Protein AF-A0A944RWQ3-F1 (afdb_monomer_lite)

Secondary structure (DSSP, 8-state):
-PPPPHHHHHHHHHHHHHHHHHHHHHHHHHHHHS-TTB-TTSEE--SS--TTEEEPPTT-TTPEEE--------HHHH-S-HHHHHHHHHHHHHHHHHHHHHHHHHH--

Structure (mmCIF, N/CA/C/O backbone):
data_AF-A0A944RWQ3-F1
#
_entry.id   AF-A0A944RWQ3-F1
#
loop_
_atom_site.group_PDB
_atom_site.id
_atom_site.type_symbol
_atom_site.label_atom_id
_atom_site.label_alt_id
_atom_site.label_comp_id
_atom_site.label_asym_id
_atom_site.label_entity_id
_atom_site.label_seq_id
_atom_site.pdbx_PDB_ins_code
_atom_site.Cartn_x
_atom_site.Cartn_y
_atom_site.Cartn_z
_atom_site.occupancy
_atom_site.B_iso_or_equiv
_atom_site.auth_seq_id
_atom_site.auth_comp_id
_atom_site.auth_asym_id
_atom_site.auth_atom_id
_atom_site.pdbx_PDB_model_num
ATOM 1 N N . MET A 1 1 ? -39.580 -6.428 10.794 1.00 55.66 1 MET A N 1
ATOM 2 C CA . MET A 1 1 ? -38.159 -6.025 10.716 1.00 55.66 1 MET A CA 1
ATOM 3 C C . MET A 1 1 ? -37.821 -5.274 11.990 1.00 55.66 1 MET A C 1
ATOM 5 O O . MET A 1 1 ? -38.588 -4.393 12.358 1.00 55.66 1 MET A O 1
ATOM 9 N N . ALA A 1 2 ? -36.763 -5.667 12.701 1.00 73.06 2 ALA A N 1
ATOM 10 C CA . ALA A 1 2 ? -36.334 -4.949 13.901 1.00 73.06 2 ALA A CA 1
ATOM 11 C C . ALA A 1 2 ? -35.913 -3.521 13.519 1.00 73.06 2 ALA A C 1
ATOM 13 O O . ALA A 1 2 ? -35.255 -3.332 12.495 1.00 73.06 2 ALA A O 1
ATOM 14 N N . ARG A 1 3 ? -36.324 -2.523 14.310 1.00 79.50 3 ARG A N 1
ATOM 15 C CA . ARG A 1 3 ? -35.855 -1.145 14.138 1.00 79.50 3 ARG A CA 1
ATOM 16 C C . ARG A 1 3 ? -34.363 -1.120 14.452 1.00 79.50 3 ARG A C 1
ATOM 18 O O . ARG A 1 3 ? -33.963 -1.516 15.541 1.00 79.50 3 ARG A O 1
ATOM 25 N N . ILE A 1 4 ? -33.566 -0.723 13.469 1.00 82.06 4 ILE A N 1
ATOM 26 C CA . ILE A 1 4 ? -32.130 -0.530 13.640 1.00 82.06 4 ILE A CA 1
ATOM 27 C C . ILE A 1 4 ? -31.950 0.783 14.394 1.00 82.06 4 ILE A C 1
ATOM 29 O O . ILE A 1 4 ? -32.534 1.795 14.012 1.00 82.06 4 ILE A O 1
ATOM 33 N N . ASP A 1 5 ? -31.176 0.736 15.470 1.00 92.56 5 ASP A N 1
ATOM 34 C CA . ASP A 1 5 ? -30.769 1.924 16.203 1.00 92.56 5 ASP A CA 1
ATOM 35 C C . ASP A 1 5 ? -29.816 2.760 15.325 1.00 92.56 5 ASP A C 1
ATOM 37 O O . ASP A 1 5 ? -28.763 2.247 14.922 1.00 92.56 5 ASP A O 1
ATOM 41 N N . PRO A 1 6 ? -30.184 4.005 14.972 1.00 92.88 6 PRO A N 1
ATOM 42 C CA . PRO A 1 6 ? -29.374 4.848 14.103 1.00 92.88 6 PRO A CA 1
ATOM 43 C C . PRO A 1 6 ? -27.996 5.165 14.696 1.00 92.88 6 PRO A C 1
ATOM 45 O O . PRO A 1 6 ? -27.039 5.256 13.930 1.00 92.88 6 PRO A O 1
ATOM 48 N N . GLU A 1 7 ? -27.860 5.273 16.022 1.00 93.88 7 GLU A N 1
ATOM 49 C CA . GLU A 1 7 ? -26.566 5.568 16.656 1.00 93.88 7 GLU A CA 1
ATOM 50 C C . GLU A 1 7 ? -25.611 4.378 16.531 1.00 93.88 7 GLU A C 1
ATOM 52 O O . GLU A 1 7 ? -24.490 4.522 16.044 1.00 93.88 7 GLU A O 1
ATOM 57 N N . GLN A 1 8 ? -26.081 3.169 16.852 1.00 92.69 8 GLN A N 1
ATOM 58 C CA . GLN A 1 8 ? -25.294 1.944 16.661 1.00 92.69 8 GLN A CA 1
ATOM 59 C C . GLN A 1 8 ? -24.960 1.672 15.191 1.00 92.69 8 GLN A C 1
ATOM 61 O O . GLN A 1 8 ? -23.941 1.049 14.882 1.00 92.69 8 GLN A O 1
ATOM 66 N N . LEU A 1 9 ? -25.826 2.082 14.261 1.00 93.81 9 LEU A N 1
ATOM 67 C CA . LEU A 1 9 ? -25.535 1.977 12.836 1.00 93.81 9 LEU A CA 1
ATOM 68 C C . LEU A 1 9 ? -24.410 2.936 12.434 1.00 93.81 9 LEU A C 1
ATOM 70 O O . LEU A 1 9 ? -23.499 2.520 11.716 1.00 93.81 9 LEU A O 1
ATOM 74 N N . GLN A 1 10 ? -24.451 4.177 12.921 1.00 94.62 10 GLN A N 1
ATOM 75 C CA . GLN A 1 10 ? -23.407 5.164 12.668 1.00 94.62 10 GLN A CA 1
ATOM 76 C C . GLN A 1 10 ? -22.062 4.711 13.245 1.00 94.62 10 GLN A C 1
ATOM 78 O O . GLN A 1 10 ? -21.073 4.707 12.521 1.00 94.62 10 GLN A O 1
ATOM 83 N N . GLU A 1 11 ? -22.035 4.197 14.477 1.00 94.62 11 GLU A N 1
ATOM 84 C CA . GLU A 1 11 ? -20.812 3.674 15.105 1.00 94.62 11 GLU A CA 1
ATOM 85 C C . GLU A 1 11 ? -20.149 2.572 14.255 1.00 94.62 11 GLU A C 1
ATOM 87 O O . GLU A 1 11 ? -18.928 2.525 14.078 1.00 94.62 11 GLU A O 1
ATOM 92 N N . ARG A 1 12 ? -20.957 1.683 13.664 1.00 92.12 12 ARG A N 1
ATOM 93 C CA . ARG A 1 12 ? -20.456 0.639 12.758 1.00 92.12 12 ARG A CA 1
ATOM 94 C C . ARG A 1 12 ? -19.888 1.223 11.468 1.00 92.12 12 ARG A C 1
ATOM 96 O O . ARG A 1 12 ? -18.870 0.721 10.991 1.00 92.12 12 ARG A O 1
ATOM 103 N N . PHE A 1 13 ? -20.525 2.248 10.904 1.00 96.19 13 PHE A N 1
ATOM 104 C CA . PHE A 1 13 ? -20.010 2.940 9.723 1.00 96.19 13 PHE A CA 1
ATOM 105 C C . PHE A 1 13 ? -18.720 3.699 10.014 1.00 96.19 13 PHE A C 1
ATOM 107 O O . PHE A 1 13 ? -17.795 3.625 9.206 1.00 96.19 13 PHE A O 1
ATOM 114 N N . ASP A 1 14 ? -18.616 4.352 11.167 1.00 94.81 14 ASP A N 1
ATOM 115 C CA . ASP A 1 14 ? -17.405 5.058 11.585 1.00 94.81 14 ASP A CA 1
ATOM 116 C C . ASP A 1 14 ? -16.246 4.070 11.742 1.00 94.81 14 ASP A C 1
ATOM 118 O O . ASP A 1 14 ? -15.156 4.279 11.205 1.00 94.81 14 ASP A O 1
ATOM 122 N N . ARG A 1 15 ? -16.506 2.915 12.369 1.00 90.25 15 ARG A N 1
ATOM 123 C CA . ARG A 1 15 ? -15.520 1.835 12.482 1.00 90.25 15 ARG A CA 1
ATOM 124 C C . ARG A 1 15 ? -15.081 1.298 11.118 1.00 90.25 15 ARG A C 1
ATOM 126 O O . ARG A 1 15 ? -13.888 1.093 10.905 1.00 90.25 15 ARG A O 1
ATOM 133 N N . LEU A 1 16 ? -16.018 1.052 10.200 1.00 91.38 16 LEU A N 1
ATOM 134 C CA . LEU A 1 16 ? -15.694 0.604 8.840 1.00 91.38 16 LEU A CA 1
ATOM 135 C C . LEU A 1 16 ? -14.866 1.648 8.088 1.00 91.38 16 LEU A C 1
ATOM 137 O O . LEU A 1 16 ? -13.889 1.292 7.434 1.00 91.38 16 LEU A O 1
ATOM 141 N N . SER A 1 17 ? -15.233 2.921 8.212 1.00 93.19 17 SER A N 1
ATOM 142 C CA . SER A 1 17 ? -14.534 4.034 7.567 1.00 93.19 17 SER A CA 1
ATOM 143 C C . SER A 1 17 ? -13.104 4.165 8.083 1.00 93.19 17 SER A C 1
ATOM 145 O O . SER A 1 17 ? -12.192 4.337 7.280 1.00 93.19 17 SER A O 1
ATOM 147 N N . SER A 1 18 ? -12.892 3.997 9.392 1.00 87.69 18 SER A N 1
ATOM 148 C CA . SER A 1 18 ? -11.553 3.965 9.991 1.00 87.69 18 SER A CA 1
ATOM 149 C C . SER A 1 18 ? -10.699 2.842 9.403 1.00 87.69 18 SER A C 1
ATOM 151 O O . SER A 1 18 ? -9.611 3.104 8.906 1.00 87.69 18 SER A O 1
ATOM 153 N N . ILE A 1 19 ? -11.213 1.605 9.385 1.00 83.94 19 ILE A N 1
ATOM 154 C CA . ILE A 1 19 ? -10.479 0.444 8.853 1.00 83.94 19 ILE A CA 1
ATOM 155 C C . ILE A 1 19 ? -10.113 0.664 7.380 1.00 83.94 19 ILE A C 1
ATOM 157 O O . ILE A 1 19 ? -8.979 0.427 6.974 1.00 83.94 19 ILE A O 1
ATOM 161 N N . LEU A 1 20 ? -11.066 1.130 6.569 1.00 87.56 20 LEU A N 1
ATOM 162 C CA . LEU A 1 20 ? -10.829 1.394 5.149 1.00 87.56 20 LEU A CA 1
ATOM 163 C C . LEU A 1 20 ? -9.838 2.547 4.930 1.00 87.56 20 LEU A C 1
ATOM 165 O O . LEU A 1 20 ? -9.028 2.471 4.008 1.00 87.56 20 LEU A O 1
ATOM 169 N N . GLY A 1 21 ? -9.862 3.577 5.778 1.00 88.38 21 GLY A N 1
ATOM 170 C CA . GLY A 1 21 ? -8.895 4.676 5.746 1.00 88.38 21 GLY A CA 1
ATOM 171 C C . GLY A 1 21 ? -7.462 4.215 6.024 1.00 88.38 21 GLY A C 1
ATOM 172 O O . GLY A 1 21 ? -6.538 4.586 5.292 1.00 88.38 21 GLY A O 1
ATOM 173 N N . ASP A 1 22 ? -7.284 3.349 7.021 1.00 82.81 22 ASP A N 1
ATOM 174 C CA . ASP A 1 22 ? -5.979 2.773 7.360 1.00 82.81 22 ASP A CA 1
ATOM 175 C C . ASP A 1 22 ? -5.442 1.889 6.219 1.00 82.81 22 ASP A C 1
ATOM 177 O O . ASP A 1 22 ? -4.273 2.002 5.839 1.00 82.81 22 ASP A O 1
ATOM 181 N N . ILE A 1 23 ? -6.310 1.076 5.597 1.00 81.31 23 ILE A N 1
ATOM 182 C CA . ILE A 1 23 ? -5.961 0.245 4.430 1.00 81.31 23 ILE A CA 1
ATOM 183 C C . ILE A 1 23 ? -5.426 1.103 3.280 1.00 81.31 23 ILE A C 1
ATOM 185 O O . ILE A 1 23 ? -4.384 0.775 2.708 1.00 81.31 23 ILE A O 1
ATOM 189 N N . VAL A 1 24 ? -6.129 2.185 2.925 1.00 87.31 24 VAL A N 1
ATOM 190 C CA . VAL A 1 24 ? -5.736 3.065 1.810 1.00 87.31 24 VAL A CA 1
ATOM 191 C C . VAL A 1 24 ? -4.386 3.717 2.092 1.00 87.31 24 VAL A C 1
ATOM 193 O O . VAL A 1 24 ? -3.500 3.683 1.241 1.00 87.31 24 VAL A O 1
ATOM 196 N N . THR A 1 25 ? -4.193 4.222 3.309 1.00 85.38 25 THR A N 1
ATOM 197 C CA . THR A 1 25 ? -2.936 4.862 3.715 1.00 85.38 25 THR A CA 1
ATOM 198 C C . THR A 1 25 ? -1.757 3.889 3.618 1.00 85.38 25 THR A C 1
ATOM 200 O O . THR A 1 25 ? -0.696 4.227 3.085 1.00 85.38 25 THR A O 1
ATOM 203 N N . GLN A 1 26 ? -1.939 2.650 4.082 1.00 83.06 26 GLN A N 1
ATOM 204 C CA . GLN A 1 26 ? -0.894 1.630 4.011 1.00 83.06 26 GLN A CA 1
ATOM 205 C C . GLN A 1 26 ? -0.606 1.196 2.567 1.00 83.06 26 GLN A C 1
ATOM 207 O O . GLN A 1 26 ? 0.557 0.961 2.221 1.00 83.06 26 GLN A O 1
ATOM 212 N N . ALA A 1 27 ? -1.640 1.100 1.727 1.00 82.38 27 ALA A N 1
ATOM 213 C CA . ALA A 1 27 ? -1.504 0.771 0.313 1.00 82.38 27 ALA A CA 1
ATOM 214 C C . ALA A 1 27 ? -0.732 1.856 -0.454 1.00 82.38 27 ALA A C 1
ATOM 216 O O . ALA A 1 27 ? 0.159 1.513 -1.232 1.00 82.38 27 ALA A O 1
ATOM 217 N N . ASP A 1 28 ? -1.001 3.138 -0.190 1.00 84.00 28 ASP A N 1
ATOM 218 C CA . ASP A 1 28 ? -0.279 4.264 -0.796 1.00 84.00 28 ASP A CA 1
ATOM 219 C C . ASP A 1 28 ? 1.209 4.245 -0.428 1.00 84.00 28 ASP A C 1
ATOM 221 O O . ASP A 1 28 ? 2.079 4.373 -1.297 1.00 84.00 28 ASP A O 1
ATOM 225 N N . GLN A 1 29 ? 1.525 3.994 0.847 1.00 83.44 29 GLN A N 1
ATOM 226 C CA . GLN A 1 29 ? 2.910 3.843 1.289 1.00 83.44 29 GLN A CA 1
ATOM 227 C C . GLN A 1 29 ? 3.606 2.686 0.555 1.00 83.44 29 GLN A C 1
ATOM 229 O O . GLN A 1 29 ? 4.702 2.858 0.021 1.00 83.44 29 GLN A O 1
ATOM 234 N N . GLN A 1 30 ? 2.961 1.521 0.461 1.00 78.19 30 GLN A N 1
ATOM 235 C CA . GLN A 1 30 ? 3.526 0.359 -0.230 1.00 78.19 30 GLN A CA 1
ATOM 236 C C . GLN A 1 30 ? 3.671 0.576 -1.739 1.00 78.19 30 GLN A C 1
ATOM 238 O O . GLN A 1 30 ? 4.644 0.109 -2.332 1.00 78.19 30 GLN A O 1
ATOM 243 N N . ALA A 1 31 ? 2.740 1.289 -2.376 1.00 80.25 31 ALA A N 1
ATOM 244 C CA . ALA A 1 31 ? 2.803 1.608 -3.799 1.00 80.25 31 ALA A CA 1
ATOM 245 C C . ALA A 1 31 ? 4.030 2.468 -4.149 1.00 80.25 31 ALA A C 1
ATOM 247 O O . ALA A 1 31 ? 4.543 2.366 -5.263 1.00 80.25 31 ALA A O 1
ATOM 248 N N . SER A 1 32 ? 4.539 3.260 -3.197 1.00 80.12 32 SER A N 1
ATOM 249 C CA . SER A 1 32 ? 5.760 4.057 -3.383 1.00 80.12 32 SER A CA 1
ATOM 250 C C . SER A 1 32 ? 7.041 3.210 -3.470 1.00 80.12 32 SER A C 1
ATOM 252 O O . SER A 1 32 ? 8.013 3.603 -4.123 1.00 80.12 32 SER A O 1
ATOM 254 N N . GLU A 1 33 ? 7.036 2.027 -2.853 1.00 76.31 33 GLU A N 1
ATOM 255 C CA . GLU A 1 33 ? 8.186 1.119 -2.791 1.00 76.31 33 GLU A CA 1
ATOM 256 C C . GLU A 1 33 ? 8.062 -0.039 -3.787 1.00 76.31 33 GLU A C 1
ATOM 258 O O . GLU A 1 33 ? 9.05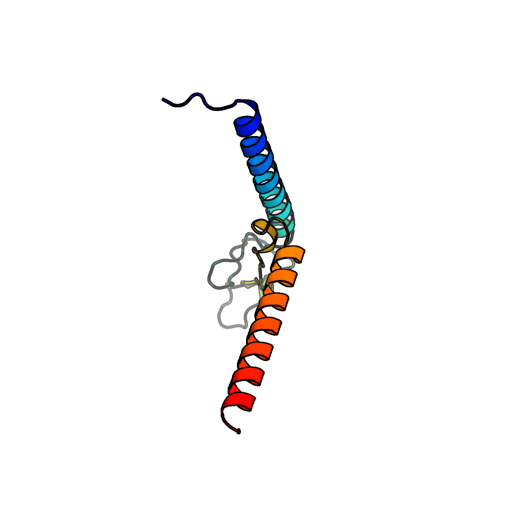7 -0.497 -4.360 1.00 76.31 33 GLU A O 1
ATOM 263 N N . ARG A 1 34 ? 6.832 -0.498 -4.040 1.00 76.75 34 ARG A N 1
ATOM 264 C CA . ARG A 1 34 ? 6.542 -1.593 -4.961 1.00 76.75 34 ARG A CA 1
ATOM 265 C C . ARG A 1 34 ? 6.906 -1.195 -6.387 1.00 76.75 34 ARG A C 1
ATOM 267 O O . ARG A 1 34 ? 6.379 -0.239 -6.942 1.00 76.75 34 ARG A O 1
ATOM 274 N N . CYS A 1 35 ? 7.754 -1.993 -7.033 1.00 80.75 35 CYS A N 1
ATOM 275 C CA . CYS A 1 35 ? 8.027 -1.830 -8.458 1.00 80.75 35 CYS A CA 1
ATOM 276 C C . CYS A 1 35 ? 6.765 -2.186 -9.276 1.00 80.75 35 CYS A C 1
ATOM 278 O O . CYS A 1 35 ? 6.385 -3.361 -9.292 1.00 80.75 35 CYS A O 1
ATOM 280 N N . PRO A 1 36 ? 6.134 -1.235 -9.997 1.00 83.00 36 PRO A N 1
ATOM 281 C CA . PRO A 1 36 ? 4.918 -1.514 -10.771 1.00 83.00 36 PRO A CA 1
ATOM 282 C C . PRO A 1 36 ? 5.186 -2.393 -12.001 1.00 83.00 36 PRO A C 1
ATOM 284 O O . PRO A 1 36 ? 4.258 -2.917 -12.606 1.00 83.00 36 PRO A O 1
ATOM 287 N N . TYR A 1 37 ? 6.459 -2.577 -12.358 1.00 86.81 37 TYR A N 1
ATOM 288 C CA . TYR A 1 37 ? 6.896 -3.350 -13.517 1.00 86.81 37 TYR A CA 1
ATOM 289 C C . TYR A 1 37 ? 7.468 -4.723 -13.151 1.00 86.81 37 TYR A C 1
ATOM 291 O O . TYR A 1 37 ? 8.076 -5.362 -14.002 1.00 86.81 37 TYR A O 1
ATOM 299 N N . ARG A 1 38 ? 7.350 -5.176 -11.897 1.00 85.88 38 ARG A N 1
ATOM 300 C CA . ARG A 1 38 ? 7.760 -6.532 -11.507 1.00 85.88 38 ARG A CA 1
ATOM 301 C C . ARG A 1 38 ? 6.606 -7.502 -11.750 1.00 85.88 38 ARG A C 1
ATOM 303 O O . ARG A 1 38 ? 5.526 -7.319 -11.190 1.00 85.88 38 ARG A O 1
ATOM 310 N N . ASP A 1 39 ? 6.836 -8.518 -12.574 1.00 85.00 39 ASP A N 1
ATOM 311 C CA . ASP A 1 39 ? 5.865 -9.585 -12.809 1.00 85.00 39 ASP A CA 1
ATOM 312 C C . ASP A 1 39 ? 5.901 -10.662 -11.702 1.00 85.00 39 ASP A C 1
ATOM 314 O O . ASP A 1 39 ? 6.651 -10.576 -10.729 1.00 85.00 39 ASP A O 1
ATOM 318 N N . ARG A 1 40 ? 5.073 -11.703 -11.849 1.00 84.00 40 ARG A N 1
ATOM 319 C CA . ARG A 1 40 ? 4.997 -12.830 -10.902 1.00 84.00 40 ARG A CA 1
ATOM 320 C C . ARG A 1 40 ? 6.245 -13.732 -10.868 1.00 84.00 40 ARG A C 1
ATOM 322 O O . ARG A 1 40 ? 6.298 -14.613 -10.017 1.00 84.00 40 ARG A O 1
ATOM 329 N N . HIS A 1 41 ? 7.178 -13.572 -11.806 1.00 84.19 41 HIS A N 1
ATOM 330 C CA . HIS A 1 41 ? 8.425 -14.337 -11.921 1.00 84.19 41 HIS A CA 1
ATOM 331 C C . HIS A 1 41 ? 9.656 -13.491 -11.557 1.00 84.19 41 HIS A C 1
ATOM 333 O O . HIS A 1 41 ? 10.785 -13.897 -11.830 1.00 84.19 41 HIS A O 1
ATOM 339 N N . ASP A 1 42 ? 9.448 -12.315 -10.957 1.00 80.69 42 ASP A N 1
ATOM 340 C CA . ASP A 1 42 ? 10.486 -11.338 -10.608 1.00 80.69 42 ASP A CA 1
ATOM 341 C C . ASP A 1 42 ? 11.206 -10.711 -11.809 1.00 80.69 42 ASP A C 1
ATOM 343 O O . ASP A 1 42 ? 12.262 -10.084 -11.667 1.00 80.69 42 ASP A O 1
ATOM 347 N N . LEU A 1 43 ? 10.612 -10.826 -12.996 1.00 83.75 43 LEU A N 1
ATOM 348 C CA . LEU A 1 43 ? 11.094 -10.189 -14.210 1.00 83.75 43 LEU A CA 1
ATOM 349 C C . LEU A 1 43 ? 10.569 -8.758 -14.293 1.00 83.75 43 LEU A C 1
ATOM 351 O O . LEU A 1 43 ? 9.443 -8.438 -13.902 1.00 83.75 43 LEU A O 1
ATOM 355 N N . CYS A 1 44 ? 11.416 -7.871 -14.801 1.00 85.62 44 CYS A N 1
ATOM 356 C CA . CYS A 1 44 ? 11.058 -6.495 -15.071 1.00 85.62 44 CYS A CA 1
ATOM 357 C C . CYS A 1 44 ? 10.417 -6.382 -16.459 1.00 85.62 44 CYS A C 1
ATOM 359 O O . CYS A 1 44 ? 11.017 -6.754 -17.463 1.00 85.62 44 CYS A O 1
ATOM 361 N N . THR A 1 45 ? 9.221 -5.803 -16.516 1.00 87.50 45 THR A N 1
ATOM 362 C CA . THR A 1 45 ? 8.455 -5.554 -17.748 1.00 87.50 45 THR A CA 1
ATOM 363 C C . THR A 1 45 ? 8.594 -4.119 -18.263 1.00 87.50 45 THR A C 1
ATOM 365 O O . THR A 1 45 ? 7.982 -3.752 -19.269 1.00 87.50 45 THR A O 1
ATOM 368 N N . ALA A 1 46 ? 9.378 -3.273 -17.583 1.00 86.38 46 ALA A N 1
ATOM 369 C CA . ALA A 1 46 ? 9.543 -1.878 -17.970 1.00 86.38 46 ALA A CA 1
ATOM 370 C C . ALA A 1 46 ? 10.307 -1.771 -19.295 1.00 86.38 46 ALA A C 1
ATOM 372 O O . ALA A 1 46 ? 11.414 -2.285 -19.432 1.00 86.38 46 ALA A O 1
ATOM 373 N N . LYS A 1 47 ? 9.749 -1.012 -20.243 1.00 85.00 47 LYS A N 1
ATOM 374 C CA . LYS A 1 47 ? 10.383 -0.704 -21.539 1.00 85.00 47 LYS A CA 1
ATOM 375 C C . LYS A 1 47 ? 11.431 0.417 -21.460 1.00 85.00 47 LYS A C 1
ATOM 377 O O . LYS A 1 47 ? 11.929 0.873 -22.482 1.00 85.00 47 LYS A O 1
ATOM 382 N N . PHE A 1 48 ? 11.725 0.902 -20.258 1.00 84.75 48 PHE A N 1
ATOM 383 C CA . PHE A 1 48 ? 12.662 1.990 -19.984 1.00 84.75 48 PHE A CA 1
ATOM 384 C C . PHE A 1 48 ? 13.558 1.625 -18.801 1.00 84.75 48 PHE A C 1
ATOM 386 O O . PHE A 1 48 ? 13.223 0.735 -18.018 1.00 84.75 48 PHE A O 1
ATOM 393 N N . ARG A 1 49 ? 14.686 2.332 -18.652 1.00 81.69 49 ARG A N 1
ATOM 394 C CA . ARG A 1 49 ? 15.646 2.063 -17.578 1.00 81.69 49 ARG A CA 1
ATOM 395 C C . ARG A 1 49 ? 15.195 2.653 -16.240 1.00 81.69 49 ARG A C 1
ATOM 397 O O . ARG A 1 49 ? 14.881 3.838 -16.180 1.00 81.69 49 ARG A O 1
ATOM 404 N N . CYS A 1 50 ? 15.212 1.867 -15.162 1.00 81.12 50 CYS A N 1
ATOM 405 C CA . CYS A 1 50 ? 14.902 2.346 -13.807 1.00 81.12 50 CYS A CA 1
ATOM 406 C C . CYS A 1 50 ? 15.918 1.853 -12.762 1.00 81.12 50 CYS A C 1
ATOM 408 O O . CYS A 1 50 ? 16.710 0.953 -13.028 1.00 81.12 50 CYS A O 1
ATOM 410 N N . ARG A 1 51 ? 15.893 2.437 -11.556 1.00 79.19 51 ARG A N 1
ATOM 411 C CA . ARG A 1 51 ? 16.840 2.102 -10.473 1.00 79.19 51 ARG A CA 1
ATOM 412 C C . ARG A 1 51 ? 16.708 0.669 -9.938 1.00 79.19 51 ARG A C 1
ATOM 414 O O . ARG A 1 51 ? 17.640 0.172 -9.333 1.00 79.19 51 ARG A O 1
ATOM 421 N N . ASN A 1 52 ? 15.556 0.031 -10.156 1.00 79.56 52 ASN A N 1
ATOM 422 C CA . ASN A 1 52 ? 15.249 -1.311 -9.648 1.00 79.56 52 ASN A CA 1
ATOM 423 C C . ASN A 1 52 ? 15.578 -2.422 -10.665 1.00 79.56 52 ASN A C 1
ATOM 425 O O . ASN A 1 52 ? 15.282 -3.588 -10.402 1.00 79.56 52 ASN A O 1
ATOM 429 N N . GLN A 1 53 ? 16.088 -2.062 -11.849 1.00 83.56 53 GLN A N 1
ATOM 430 C CA . GLN A 1 53 ? 16.432 -2.994 -12.919 1.00 83.56 53 GLN A CA 1
ATOM 431 C C . GLN A 1 53 ? 17.875 -3.474 -12.798 1.00 83.56 53 GLN A C 1
ATOM 433 O O . GLN A 1 53 ? 18.810 -2.674 -12.855 1.00 83.56 53 GLN A O 1
ATOM 438 N N . ALA A 1 54 ? 18.035 -4.791 -12.773 1.00 80.25 54 ALA A N 1
ATOM 439 C CA . ALA A 1 54 ? 19.315 -5.470 -12.827 1.00 80.25 54 ALA A CA 1
ATOM 440 C C . ALA A 1 54 ? 19.449 -6.261 -14.126 1.00 80.25 54 ALA A C 1
ATOM 442 O O . ALA A 1 54 ? 18.478 -6.844 -14.619 1.00 80.25 54 ALA A O 1
ATOM 443 N N . LYS A 1 55 ? 20.658 -6.269 -14.689 1.00 71.12 55 LYS A N 1
ATOM 444 C CA . LYS A 1 55 ? 20.964 -7.084 -15.867 1.00 71.12 55 LYS A CA 1
ATOM 445 C C . LYS A 1 55 ? 21.053 -8.546 -15.442 1.00 71.12 55 LYS A C 1
ATOM 447 O O . LYS A 1 55 ? 21.729 -8.847 -14.463 1.00 71.12 55 LYS A O 1
ATOM 452 N N . LEU A 1 56 ? 20.390 -9.436 -16.174 1.00 67.75 56 LEU A N 1
ATOM 453 C CA . LEU A 1 56 ? 20.672 -10.866 -16.088 1.00 67.75 56 LEU A CA 1
ATOM 454 C C . LEU A 1 56 ? 21.946 -11.182 -16.888 1.00 67.75 56 LEU A C 1
ATOM 456 O O . LEU A 1 56 ? 22.297 -10.455 -17.821 1.00 67.75 56 LEU A O 1
ATOM 460 N N . ASP A 1 57 ? 22.661 -12.237 -16.491 1.00 60.91 57 ASP A N 1
ATOM 461 C CA . ASP A 1 57 ? 23.846 -12.704 -17.211 1.00 60.91 57 ASP A CA 1
ATOM 462 C C . ASP A 1 57 ? 23.520 -13.137 -18.653 1.00 60.91 57 ASP A C 1
ATOM 464 O O . ASP A 1 57 ? 22.369 -13.388 -19.017 1.00 60.91 57 ASP A O 1
ATOM 468 N N . ARG A 1 58 ? 24.579 -13.183 -19.471 1.00 54.81 58 ARG A N 1
ATOM 469 C CA . ARG A 1 58 ? 24.639 -13.047 -20.943 1.00 54.81 58 ARG A CA 1
ATOM 470 C C . ARG A 1 58 ? 23.726 -13.928 -21.817 1.00 54.81 58 ARG A C 1
ATOM 472 O O . ARG A 1 58 ? 23.661 -13.661 -23.014 1.00 54.81 58 ARG A O 1
ATOM 479 N N . ASP A 1 59 ? 22.992 -14.887 -21.266 1.00 57.84 59 ASP A N 1
ATOM 480 C CA . ASP A 1 59 ? 22.162 -15.823 -22.040 1.00 57.84 59 ASP A CA 1
ATOM 481 C C . ASP A 1 59 ? 20.695 -15.376 -22.196 1.00 57.84 59 ASP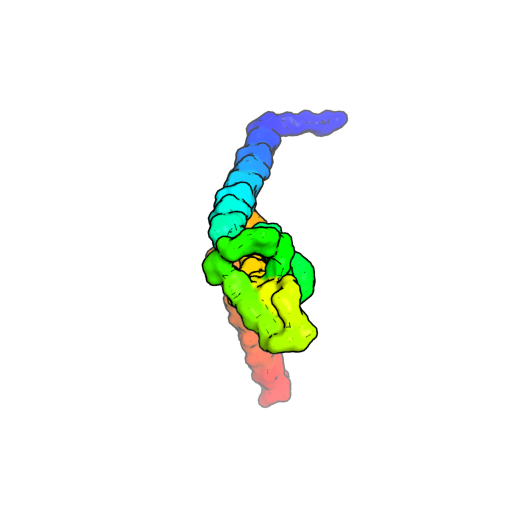 A C 1
ATOM 483 O O . ASP A 1 59 ? 19.935 -15.986 -22.946 1.00 57.84 59 ASP A O 1
ATOM 487 N N . GLN A 1 60 ? 20.282 -14.284 -21.536 1.00 59.22 60 GLN A N 1
ATOM 488 C CA . GLN A 1 60 ? 18.957 -13.669 -21.708 1.00 59.22 60 GLN A CA 1
ATOM 489 C C . GLN A 1 60 ? 19.085 -12.165 -21.973 1.00 59.22 60 GLN A C 1
ATOM 491 O O . GLN A 1 60 ? 18.742 -11.338 -21.130 1.00 59.22 60 GLN A O 1
ATOM 496 N N . ALA A 1 61 ? 19.598 -11.813 -23.155 1.00 55.03 61 ALA A N 1
ATOM 497 C CA . ALA A 1 61 ? 19.954 -10.442 -23.540 1.00 55.03 61 ALA A CA 1
ATOM 498 C C . ALA A 1 61 ? 18.831 -9.392 -23.373 1.00 55.03 61 ALA A C 1
ATOM 500 O O . ALA A 1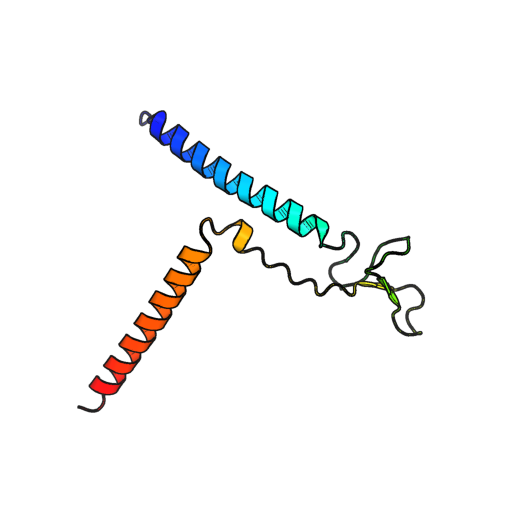 61 ? 19.139 -8.215 -23.191 1.00 55.03 61 ALA A O 1
ATOM 501 N N . ASP A 1 62 ? 17.561 -9.815 -23.361 1.00 61.75 62 ASP A N 1
ATOM 502 C CA . ASP A 1 62 ? 16.399 -8.923 -23.246 1.00 61.75 62 ASP A CA 1
ATOM 503 C C . ASP A 1 62 ? 15.684 -8.987 -21.883 1.00 61.75 62 ASP A C 1
ATOM 505 O O . ASP A 1 62 ? 14.755 -8.215 -21.633 1.00 61.75 62 ASP A O 1
ATOM 509 N N . ALA A 1 63 ? 16.088 -9.888 -20.981 1.00 66.00 63 ALA A N 1
ATOM 510 C CA . ALA A 1 63 ? 15.428 -10.056 -19.691 1.00 66.00 63 ALA A CA 1
ATOM 511 C C . ALA A 1 63 ? 16.160 -9.267 -18.595 1.00 66.00 63 ALA A C 1
ATOM 513 O O . ALA A 1 63 ? 17.308 -9.537 -18.243 1.00 66.00 63 ALA A O 1
ATOM 514 N N . MET A 1 64 ? 15.470 -8.286 -18.017 1.00 76.25 64 MET A N 1
ATOM 515 C CA . MET A 1 64 ? 15.935 -7.555 -16.838 1.00 76.25 64 MET A CA 1
ATOM 516 C C . MET A 1 64 ? 15.241 -8.131 -15.604 1.00 76.25 64 MET A C 1
ATOM 518 O O . MET A 1 64 ? 14.032 -8.361 -15.627 1.00 76.25 64 MET A O 1
ATOM 522 N N . ARG A 1 65 ? 15.970 -8.347 -14.508 1.00 79.69 65 ARG A N 1
ATOM 523 C CA . ARG A 1 65 ? 15.375 -8.753 -13.224 1.00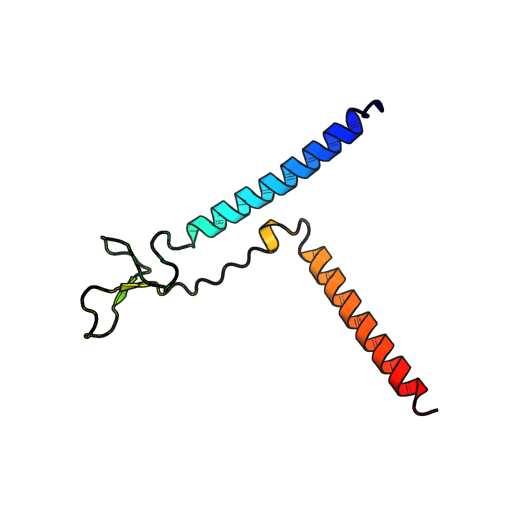 79.69 65 ARG A CA 1
ATOM 524 C C . ARG A 1 65 ? 15.044 -7.518 -12.395 1.00 79.69 65 ARG A C 1
ATOM 526 O O . ARG A 1 65 ? 15.728 -6.498 -12.490 1.00 79.69 65 ARG A O 1
ATOM 533 N N . CYS A 1 66 ? 14.001 -7.604 -11.577 1.00 79.94 66 CYS A N 1
ATOM 534 C CA . CYS A 1 66 ? 13.798 -6.634 -10.511 1.00 79.94 66 CYS A CA 1
ATOM 535 C C . CYS A 1 66 ? 14.586 -7.060 -9.261 1.00 79.94 66 CYS A C 1
ATOM 537 O O . CYS A 1 66 ? 14.369 -8.152 -8.750 1.00 79.94 66 CYS A O 1
ATOM 539 N N . GLU A 1 67 ? 15.479 -6.205 -8.757 1.00 74.06 67 GLU A N 1
ATOM 540 C CA . GLU A 1 67 ? 16.269 -6.475 -7.535 1.00 74.06 67 GLU A CA 1
ATOM 541 C C . GLU A 1 67 ? 15.491 -6.263 -6.226 1.00 74.06 67 GLU A C 1
ATOM 543 O O . GLU A 1 67 ? 16.000 -6.530 -5.140 1.00 74.06 67 GLU A O 1
ATOM 548 N N . HIS A 1 68 ? 14.252 -5.777 -6.302 1.00 72.94 68 HIS A N 1
ATOM 549 C CA . HIS A 1 68 ? 13.434 -5.566 -5.115 1.00 72.94 68 HIS A CA 1
ATOM 550 C C . HIS A 1 68 ? 13.025 -6.907 -4.486 1.00 72.94 68 HIS A C 1
ATOM 552 O O . HIS A 1 68 ? 12.509 -7.788 -5.174 1.00 72.94 68 HIS A O 1
ATOM 558 N N . ASP A 1 69 ? 13.214 -7.040 -3.171 1.00 71.00 69 ASP A N 1
ATOM 559 C CA . ASP A 1 69 ? 13.048 -8.304 -2.441 1.00 71.00 69 ASP A CA 1
ATOM 560 C C . ASP A 1 69 ? 11.593 -8.783 -2.341 1.00 71.00 69 ASP A C 1
ATOM 562 O O . ASP A 1 69 ? 11.328 -9.941 -2.013 1.00 71.00 69 ASP A O 1
ATOM 566 N N . GLY A 1 70 ? 10.640 -7.905 -2.658 1.00 66.94 70 GLY A N 1
ATOM 567 C CA . GLY A 1 70 ? 9.258 -8.279 -2.871 1.00 66.94 70 GLY A CA 1
ATOM 568 C C . GLY A 1 70 ? 8.508 -8.739 -1.640 1.00 66.94 70 GLY A C 1
ATOM 569 O O . GLY A 1 70 ? 7.422 -9.307 -1.786 1.00 66.94 70 GLY A O 1
ATOM 570 N N . ARG A 1 71 ? 9.084 -8.534 -0.457 1.00 72.25 71 ARG A N 1
ATOM 571 C CA . ARG A 1 71 ? 8.467 -8.887 0.813 1.00 72.25 71 ARG A CA 1
ATOM 572 C C . ARG A 1 71 ? 7.552 -7.755 1.239 1.00 72.25 71 ARG A C 1
ATOM 574 O O . ARG A 1 71 ? 7.973 -6.791 1.861 1.00 72.25 71 ARG A O 1
ATOM 581 N N . PHE A 1 72 ? 6.277 -7.907 0.910 1.00 67.12 72 PHE A N 1
ATOM 582 C CA . PHE A 1 72 ? 5.227 -7.017 1.386 1.00 67.12 72 PHE A CA 1
ATOM 583 C C . PHE A 1 72 ? 4.528 -7.674 2.580 1.00 67.12 72 PHE A C 1
ATOM 585 O O . PHE A 1 72 ? 3.904 -8.727 2.432 1.00 67.12 72 PHE A O 1
ATOM 592 N N . ASP A 1 73 ? 4.645 -7.078 3.767 1.00 69.44 73 ASP A N 1
ATOM 593 C CA . ASP A 1 73 ? 3.828 -7.468 4.918 1.00 69.44 73 ASP A CA 1
ATOM 594 C C . ASP A 1 73 ? 2.518 -6.678 4.886 1.00 69.44 73 ASP A C 1
ATOM 596 O O . ASP A 1 73 ? 2.501 -5.469 5.097 1.00 69.44 73 ASP A O 1
ATOM 600 N N . TYR A 1 74 ? 1.414 -7.358 4.581 1.00 64.44 74 TYR A N 1
ATOM 601 C CA . TYR A 1 74 ? 0.088 -6.741 4.498 1.00 64.44 74 TYR A CA 1
ATOM 602 C C . TYR A 1 74 ? -0.676 -6.773 5.823 1.00 64.44 74 TYR A C 1
ATOM 604 O O . TYR A 1 74 ? -1.780 -6.242 5.895 1.00 64.44 74 TYR A O 1
ATOM 612 N N . ARG A 1 75 ? -0.142 -7.402 6.878 1.00 67.62 75 ARG A N 1
ATOM 613 C CA . ARG A 1 75 ? -0.887 -7.591 8.135 1.00 67.62 75 ARG A CA 1
ATOM 614 C C . ARG A 1 75 ? -1.223 -6.269 8.818 1.00 67.62 75 ARG A C 1
ATOM 616 O O . ARG A 1 75 ? -2.343 -6.121 9.294 1.00 67.62 75 ARG A O 1
ATOM 623 N N . SER A 1 76 ? -0.311 -5.296 8.783 1.00 63.81 76 SER A N 1
ATOM 624 C CA . SER A 1 76 ? -0.550 -3.955 9.333 1.00 63.81 76 SER A CA 1
ATOM 625 C C . SER A 1 76 ? -1.699 -3.211 8.648 1.00 63.81 76 SER A C 1
ATOM 627 O O . SER A 1 76 ? -2.279 -2.331 9.266 1.00 63.81 76 SER A O 1
ATOM 629 N N . ALA A 1 77 ? -2.058 -3.573 7.408 1.00 60.62 77 ALA A N 1
ATOM 630 C CA . ALA A 1 77 ? -3.164 -2.947 6.687 1.00 60.62 77 ALA A CA 1
ATOM 631 C C . ALA A 1 77 ? -4.545 -3.423 7.171 1.00 60.62 77 ALA A C 1
ATOM 633 O O . ALA A 1 77 ? -5.520 -2.708 6.992 1.00 60.62 77 ALA A O 1
ATOM 634 N N . TRP A 1 78 ? -4.657 -4.620 7.759 1.00 59.12 78 TRP A N 1
ATOM 635 C CA . TRP A 1 78 ? -5.951 -5.225 8.127 1.00 59.12 78 TRP A CA 1
ATOM 636 C C . TRP A 1 78 ? -6.105 -5.475 9.633 1.00 59.12 78 TRP A C 1
ATOM 638 O O . TRP A 1 78 ? -7.219 -5.684 10.116 1.00 59.12 78 TRP A O 1
ATOM 648 N N . GLU A 1 79 ? -5.005 -5.471 10.388 1.00 66.06 79 GLU A N 1
ATOM 649 C CA . GLU A 1 79 ? -5.014 -5.569 11.846 1.00 66.06 79 GLU A CA 1
ATOM 650 C C . GLU A 1 79 ? -5.127 -4.158 12.448 1.00 66.06 79 GLU A C 1
ATOM 652 O O . GLU A 1 79 ? -4.157 -3.413 12.488 1.00 66.06 79 GLU A O 1
ATOM 657 N N . SER A 1 80 ? -6.312 -3.802 12.956 1.00 61.31 80 SER A N 1
ATOM 658 C CA . SER A 1 80 ? -6.628 -2.477 13.526 1.00 61.31 80 SER A CA 1
ATOM 659 C C . SER A 1 80 ? -5.821 -2.094 14.782 1.00 61.31 80 SER A C 1
ATOM 661 O O . SER A 1 80 ? -5.879 -0.955 15.228 1.00 61.31 80 SER A O 1
ATOM 663 N N . ASP A 1 81 ? -5.096 -3.045 15.379 1.00 67.06 81 ASP A N 1
ATOM 664 C CA . ASP A 1 81 ? -4.093 -2.795 16.421 1.00 67.06 81 ASP A CA 1
ATOM 665 C C . ASP A 1 81 ? -3.026 -3.911 16.378 1.00 67.06 81 ASP A C 1
ATOM 667 O O . ASP A 1 81 ? -3.150 -4.935 17.066 1.00 67.06 81 ASP A O 1
ATOM 671 N N . PRO A 1 82 ? -1.964 -3.742 15.568 1.00 65.81 82 PRO A N 1
ATOM 672 C CA . PRO A 1 82 ? -0.890 -4.729 15.441 1.00 65.81 82 PRO A CA 1
ATOM 673 C C . PRO A 1 82 ? -0.198 -5.014 16.782 1.00 65.81 82 PRO A C 1
ATOM 675 O O . PRO A 1 82 ? 0.270 -6.126 17.040 1.00 65.81 82 PRO A O 1
ATOM 678 N N . VAL A 1 83 ? -0.169 -4.023 17.680 1.00 71.31 83 VAL A N 1
ATOM 679 C CA . VAL A 1 83 ? 0.439 -4.135 19.008 1.00 71.31 83 VAL A CA 1
ATOM 680 C C . VAL A 1 83 ? -0.431 -4.995 19.927 1.00 71.31 83 VAL A C 1
ATOM 682 O O . VAL A 1 83 ? 0.103 -5.818 20.676 1.00 71.31 83 VAL A O 1
ATOM 685 N N . ALA A 1 84 ? -1.757 -4.858 19.882 1.00 70.50 84 ALA A N 1
ATOM 686 C CA . ALA A 1 84 ? -2.668 -5.736 20.616 1.00 70.50 84 ALA A CA 1
ATOM 687 C C . ALA A 1 84 ? -2.615 -7.176 20.102 1.00 70.50 84 ALA A C 1
ATOM 689 O O . ALA A 1 84 ? -2.617 -8.104 20.916 1.00 70.50 84 ALA A O 1
ATOM 690 N N . VAL A 1 85 ? -2.515 -7.375 18.784 1.00 70.69 85 VAL A N 1
ATOM 691 C CA . VAL A 1 85 ? -2.380 -8.712 18.187 1.00 70.69 85 VAL A CA 1
ATOM 692 C C . VAL A 1 85 ? -1.083 -9.382 18.638 1.00 70.69 85 VAL A C 1
ATOM 694 O O . VAL A 1 85 ? -1.110 -10.533 19.083 1.00 70.69 85 VAL A O 1
ATOM 697 N N . GLU A 1 86 ? 0.045 -8.671 18.607 1.00 80.12 86 GLU A N 1
ATOM 698 C CA . GLU A 1 86 ? 1.322 -9.242 19.040 1.00 80.12 86 GLU A CA 1
ATOM 699 C C . GLU A 1 86 ? 1.330 -9.525 20.552 1.00 80.12 86 GLU A C 1
ATOM 701 O O . GLU A 1 86 ? 1.716 -10.613 20.987 1.00 80.12 86 GLU A O 1
ATOM 706 N N . LYS A 1 87 ? 0.762 -8.621 21.366 1.00 79.62 87 LYS A N 1
ATOM 707 C CA . LYS A 1 87 ? 0.541 -8.863 22.804 1.00 79.62 87 LYS A CA 1
ATOM 708 C C . LYS A 1 87 ? -0.337 -10.091 23.055 1.00 79.62 87 LYS A C 1
ATOM 710 O O . LYS A 1 87 ? -0.075 -10.844 23.997 1.00 79.62 87 LYS A O 1
ATOM 715 N N . ALA A 1 88 ? -1.374 -10.310 22.245 1.00 79.12 88 ALA A N 1
ATOM 716 C CA . ALA A 1 88 ? -2.229 -11.488 22.341 1.00 79.12 88 ALA A CA 1
ATOM 717 C C . ALA A 1 88 ? -1.463 -12.771 21.977 1.00 79.12 88 ALA A C 1
ATOM 719 O O . ALA A 1 88 ? -1.514 -13.740 22.740 1.00 79.12 88 ALA A O 1
ATOM 720 N N . ARG A 1 89 ? -0.675 -12.764 20.889 1.00 84.81 89 ARG A N 1
ATOM 721 C CA . ARG A 1 89 ? 0.204 -13.890 20.514 1.00 84.81 89 ARG A CA 1
ATOM 722 C C . ARG A 1 89 ? 1.186 -14.235 21.630 1.00 84.81 89 ARG A C 1
ATOM 724 O O . ARG A 1 89 ? 1.341 -15.409 21.971 1.00 84.81 89 ARG A O 1
ATOM 731 N N . ASP A 1 90 ? 1.817 -13.237 22.236 1.00 92.12 90 ASP A N 1
ATOM 732 C CA . ASP A 1 90 ? 2.774 -13.454 23.319 1.00 92.12 90 ASP A CA 1
ATOM 733 C C . ASP A 1 90 ? 2.124 -14.005 24.587 1.00 92.12 90 ASP A C 1
ATOM 735 O O . ASP A 1 90 ? 2.695 -14.886 25.240 1.00 92.12 90 ASP A O 1
ATOM 739 N N . ARG A 1 91 ? 0.904 -13.560 24.916 1.00 88.00 91 ARG A N 1
ATOM 740 C CA . ARG A 1 91 ? 0.105 -14.170 25.991 1.00 88.00 91 ARG A CA 1
ATOM 741 C C . ARG A 1 91 ? -0.167 -15.644 25.698 1.00 88.00 91 ARG A C 1
ATOM 743 O O . ARG A 1 91 ? 0.104 -16.476 26.558 1.00 88.00 91 ARG A O 1
ATOM 750 N N . MET A 1 92 ? -0.602 -15.986 24.485 1.00 89.25 92 MET A N 1
ATOM 751 C CA . MET A 1 92 ? -0.867 -17.379 24.096 1.00 89.25 92 MET A CA 1
ATOM 752 C C . MET A 1 92 ? 0.389 -18.261 24.174 1.00 89.25 92 MET A C 1
ATOM 754 O O . MET A 1 92 ? 0.323 -19.371 24.704 1.00 89.25 92 MET A O 1
ATOM 758 N N . LYS A 1 93 ? 1.550 -17.766 23.715 1.00 94.06 93 LYS A N 1
ATOM 759 C CA . LYS A 1 93 ? 2.840 -18.476 23.834 1.00 94.06 93 LYS A CA 1
ATOM 760 C C . 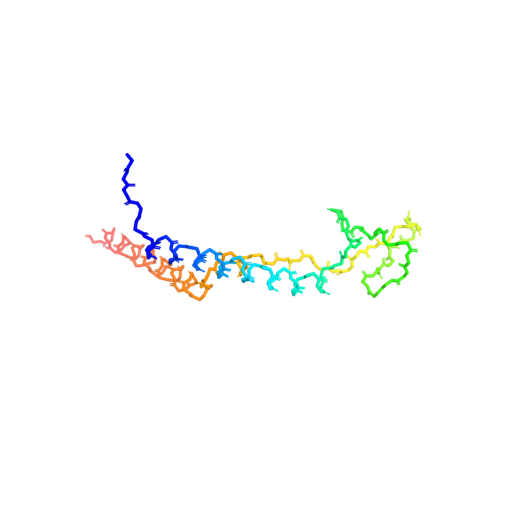LYS A 1 93 ? 3.205 -18.740 25.298 1.00 94.06 93 LYS A C 1
ATOM 762 O O . LYS A 1 93 ? 3.638 -19.844 25.627 1.00 94.06 93 LYS A O 1
ATOM 767 N N . LYS A 1 94 ? 3.033 -17.744 26.177 1.00 92.12 94 LYS A N 1
ATOM 768 C CA . LYS A 1 94 ? 3.287 -17.888 27.621 1.00 92.12 94 LYS A CA 1
ATOM 769 C C . LYS A 1 94 ? 2.360 -18.930 28.240 1.00 92.12 94 LYS A C 1
ATOM 771 O O . LYS A 1 94 ? 2.847 -19.834 28.909 1.00 92.12 94 LYS A O 1
ATOM 776 N N . THR A 1 95 ? 1.060 -18.860 27.956 1.00 91.00 95 THR A N 1
ATOM 777 C CA . THR A 1 95 ? 0.074 -19.830 28.451 1.00 91.00 95 THR A CA 1
ATOM 778 C C . THR A 1 95 ? 0.406 -21.252 28.005 1.00 91.00 95 THR A C 1
ATOM 780 O O . THR A 1 95 ? 0.387 -22.162 28.829 1.00 91.00 95 THR A O 1
ATOM 783 N N . LYS A 1 96 ? 0.787 -21.445 26.736 1.00 91.75 96 LYS A N 1
ATOM 784 C CA . LYS A 1 96 ? 1.199 -22.754 26.213 1.00 91.75 96 LYS A CA 1
ATOM 785 C C . LYS A 1 96 ? 2.398 -23.327 26.979 1.00 91.75 96 LYS A C 1
ATOM 787 O O . LYS A 1 96 ? 2.318 -24.458 27.446 1.00 91.75 96 LYS A O 1
ATOM 792 N N . LYS A 1 97 ? 3.448 -22.523 27.192 1.00 91.56 97 LYS A N 1
ATOM 793 C CA . LYS A 1 97 ? 4.635 -22.929 27.970 1.00 91.56 97 LYS A CA 1
ATOM 794 C C . LYS A 1 97 ? 4.300 -23.292 29.417 1.00 91.56 97 LYS A C 1
ATOM 796 O O . LYS A 1 97 ? 4.879 -24.225 29.965 1.00 91.56 97 LYS A O 1
ATOM 801 N N . THR A 1 98 ? 3.387 -22.554 30.049 1.00 91.25 98 THR A N 1
ATOM 802 C CA . THR A 1 98 ? 2.939 -22.865 31.412 1.00 91.25 98 THR A CA 1
ATOM 803 C C . THR A 1 98 ? 2.216 -24.208 31.450 1.00 91.25 98 THR A C 1
ATOM 805 O O . THR A 1 98 ? 2.542 -25.039 32.289 1.00 91.25 98 THR A O 1
ATOM 808 N N . ILE A 1 99 ? 1.294 -24.451 30.512 1.00 88.31 99 ILE A N 1
ATOM 809 C CA . ILE A 1 99 ? 0.550 -25.716 30.414 1.00 88.31 99 ILE A CA 1
ATOM 810 C C . ILE A 1 99 ? 1.496 -26.902 30.175 1.00 88.31 99 ILE A C 1
ATOM 812 O O . ILE A 1 99 ? 1.314 -27.952 30.785 1.00 88.31 99 ILE A O 1
ATOM 816 N N . GLU A 1 100 ? 2.502 -26.745 29.311 1.00 89.75 100 GLU A N 1
ATOM 817 C CA . GLU A 1 100 ? 3.523 -27.771 29.051 1.00 89.75 100 GLU A CA 1
ATOM 818 C C . GLU A 1 100 ? 4.307 -28.115 30.325 1.00 89.75 100 GLU A C 1
ATOM 820 O O . GLU A 1 100 ? 4.334 -29.278 30.721 1.00 89.75 100 GLU A O 1
ATOM 825 N N . LYS A 1 101 ? 4.810 -27.110 31.054 1.00 87.12 101 LYS A N 1
ATOM 826 C CA . LYS A 1 101 ? 5.502 -27.329 32.337 1.00 87.12 101 LYS A CA 1
ATOM 827 C C . LYS A 1 101 ? 4.626 -27.998 33.394 1.00 87.12 101 LYS A C 1
ATOM 829 O O . LYS A 1 101 ? 5.096 -28.842 34.150 1.00 87.12 101 LYS A O 1
ATOM 834 N N . THR A 1 102 ? 3.349 -27.622 33.481 1.00 82.31 102 THR A N 1
ATOM 835 C CA . THR A 1 102 ? 2.416 -28.251 34.428 1.00 82.31 102 THR A CA 1
ATOM 836 C C . THR A 1 102 ? 2.171 -29.719 34.075 1.00 82.31 102 THR A C 1
ATOM 838 O O . THR A 1 102 ? 2.082 -30.553 34.974 1.00 82.31 102 THR A O 1
ATOM 841 N N . ARG A 1 103 ? 2.105 -30.055 32.780 1.00 81.44 103 ARG A N 1
ATOM 842 C CA . ARG A 1 103 ? 1.971 -31.440 32.303 1.00 81.44 103 ARG A CA 1
ATOM 843 C C . ARG A 1 103 ? 3.216 -32.279 32.579 1.00 81.44 103 ARG A C 1
ATOM 845 O O . ARG A 1 103 ? 3.074 -33.411 33.021 1.00 81.44 103 ARG A O 1
ATOM 852 N N . GLU A 1 104 ? 4.405 -31.722 32.374 1.00 79.44 104 GLU A N 1
ATOM 853 C CA . GLU A 1 104 ? 5.680 -32.391 32.671 1.00 79.44 104 GLU A CA 1
ATOM 854 C C . GLU A 1 104 ? 5.823 -32.698 34.171 1.00 79.44 104 GLU A C 1
ATOM 856 O O . GLU A 1 104 ? 6.132 -33.831 34.544 1.00 79.44 104 GLU A O 1
ATOM 861 N N . ASN A 1 105 ? 5.498 -31.728 35.034 1.00 75.38 105 ASN A N 1
ATOM 862 C CA . ASN A 1 105 ? 5.529 -31.907 36.490 1.00 75.38 105 ASN A CA 1
ATOM 863 C C . ASN A 1 105 ? 4.483 -32.915 36.993 1.00 75.38 105 ASN A C 1
ATOM 865 O O . ASN A 1 105 ? 4.730 -33.613 37.969 1.00 75.38 105 ASN A O 1
ATOM 869 N N . SER A 1 106 ? 3.329 -33.008 36.330 1.00 68.00 106 SER A N 1
ATOM 870 C CA . SER A 1 106 ? 2.277 -33.985 36.641 1.00 68.00 106 SER A CA 1
ATOM 871 C C . SER A 1 106 ? 2.624 -35.418 36.220 1.00 68.00 106 SER A C 1
ATOM 873 O O . SER A 1 106 ? 1.947 -36.338 36.664 1.00 68.00 106 SER A O 1
ATOM 875 N N . GLN A 1 107 ? 3.608 -35.618 35.338 1.00 61.41 107 GLN A N 1
ATOM 876 C CA . GLN A 1 107 ? 4.043 -36.947 34.884 1.00 61.41 107 GLN A CA 1
ATOM 877 C C . GLN A 1 107 ? 5.213 -37.516 35.704 1.00 61.41 107 GLN A C 1
ATOM 879 O O . GLN A 1 107 ? 5.553 -38.681 35.529 1.00 61.41 107 GLN A O 1
ATOM 884 N N . HIS A 1 108 ? 5.830 -36.707 36.572 1.00 58.06 108 HIS A N 1
ATOM 885 C CA . HIS A 1 108 ? 6.994 -37.079 37.392 1.00 58.06 108 HIS A CA 1
ATOM 886 C C . HIS A 1 108 ? 6.689 -37.154 38.903 1.00 58.06 108 HIS A C 1
ATOM 888 O O . HIS A 1 108 ? 7.620 -37.292 39.697 1.00 58.06 108 HIS A O 1
ATOM 894 N N . GLY A 1 109 ? 5.417 -37.048 39.304 1.00 48.53 109 GLY A N 1
ATOM 895 C CA . GLY A 1 109 ? 4.935 -37.266 40.674 1.00 48.53 109 GLY A CA 1
ATOM 896 C C . GLY A 1 109 ? 3.927 -38.401 40.715 1.00 48.53 109 GLY A C 1
ATOM 897 O O . GLY A 1 109 ? 3.913 -39.114 41.739 1.00 48.53 109 GLY A O 1
#

pLDDT: mean 79.06, std 11.18, range [48.53, 96.19]

Foldseek 3Di:
DDDDDVVVVVVVVVVVVVLVVLLVVLVVVVVVVDDPQQDPVQWGNDPDDDPQWDDDPDPCRPTTGGNDPPDDDCCSSRPPCVPVVVVVVVVVVVVVVVVVVVVVVVVVD

Sequence (109 aa):
MARIDPEQLQERFDRLSSILGDIVTQADQQASERCPYRDRHDLCTAKFRCRNQAKLDRDQADAMRCE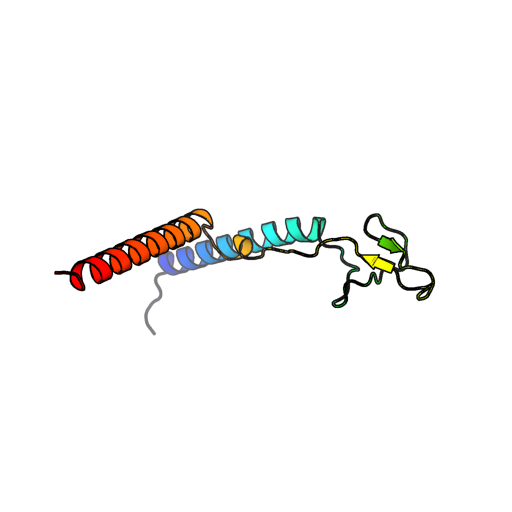HDGRFDYRSAWESDPVAVEKARDRMKKTKKTIEKTRENSQHG

Radius of gyration: 24.42 Å; chains: 1; bounding box: 63×43×64 Å